Protein AF-A0A7K4CXE1-F1 (afdb_monomer_lite)

Sequence (113 aa):
VKGIEYAQIPITPESTIGDVFEGLVKSGIITAEQKFMMTNPATKGILFHPSIASMGDRTKKLLDLGIKPGSEVLLTPFGVPKQPDGSEPLKYQVTLISVDPALWAAVLQTPAP

Structure (mmCIF, N/CA/C/O backbone):
data_AF-A0A7K4CXE1-F1
#
_entry.id   AF-A0A7K4CXE1-F1
#
loop_
_atom_site.group_PDB
_atom_site.id
_atom_site.type_symbol
_atom_site.label_atom_id
_atom_site.label_alt_id
_atom_site.label_comp_id
_atom_site.label_asym_id
_atom_site.label_entity_id
_atom_site.label_seq_id
_atom_site.pdbx_PDB_ins_code
_atom_site.Cartn_x
_atom_site.Cartn_y
_atom_site.Cartn_z
_atom_site.occupancy
_atom_site.B_iso_or_equiv
_atom_site.auth_seq_id
_atom_site.auth_comp_id
_atom_site.auth_asym_id
_atom_site.auth_atom_id
_atom_site.pdbx_PDB_model_num
ATOM 1 N N . VAL A 1 1 ? 22.865 2.261 -4.622 1.00 46.03 1 VAL A N 1
ATOM 2 C CA . VAL A 1 1 ? 22.184 1.868 -3.365 1.00 46.03 1 VAL A CA 1
ATOM 3 C C . VAL A 1 1 ? 21.095 0.872 -3.729 1.00 46.03 1 VAL A C 1
ATOM 5 O O . VAL A 1 1 ? 20.216 1.229 -4.496 1.00 46.03 1 VAL A O 1
ATOM 8 N N . LYS A 1 2 ? 21.188 -0.390 -3.293 1.00 54.09 2 LYS A N 1
ATOM 9 C CA . LYS A 1 2 ? 20.062 -1.333 -3.402 1.00 54.09 2 LYS A CA 1
ATOM 10 C C . LYS A 1 2 ? 19.176 -1.080 -2.187 1.00 54.09 2 LYS A C 1
ATOM 12 O O . LYS A 1 2 ? 19.511 -1.539 -1.103 1.00 54.09 2 LYS A O 1
ATOM 17 N N . GLY A 1 3 ? 18.159 -0.240 -2.337 1.00 70.12 3 GLY A N 1
ATOM 18 C CA . GLY A 1 3 ? 17.399 0.280 -1.202 1.00 70.12 3 GLY A CA 1
ATOM 19 C C . GLY A 1 3 ? 15.964 -0.211 -1.214 1.00 70.12 3 GLY A C 1
ATOM 20 O O . GLY A 1 3 ? 15.256 -0.024 -2.198 1.00 70.12 3 GLY A O 1
ATOM 21 N N . ILE A 1 4 ? 15.536 -0.839 -0.125 1.00 84.62 4 ILE A N 1
ATOM 22 C CA . ILE A 1 4 ? 14.146 -0.698 0.301 1.00 84.62 4 ILE A CA 1
ATOM 23 C C . ILE A 1 4 ? 14.117 0.606 1.091 1.00 84.62 4 ILE A C 1
ATOM 25 O O . ILE A 1 4 ? 14.898 0.763 2.030 1.00 84.62 4 ILE A O 1
ATOM 29 N N . GLU A 1 5 ? 13.263 1.534 0.694 1.00 91.44 5 GLU A N 1
ATOM 30 C CA . GLU A 1 5 ? 12.951 2.715 1.489 1.00 91.44 5 GLU A CA 1
ATOM 31 C C . GLU A 1 5 ? 11.726 2.457 2.359 1.00 91.44 5 GLU A C 1
ATOM 33 O O . GLU A 1 5 ? 10.853 1.659 2.014 1.00 91.44 5 GLU A O 1
ATOM 38 N N . TYR A 1 6 ? 11.674 3.118 3.510 1.00 92.62 6 TYR A N 1
ATOM 39 C CA . TYR A 1 6 ? 10.590 2.959 4.468 1.00 92.62 6 TYR A CA 1
ATOM 40 C C . TYR A 1 6 ? 9.698 4.187 4.435 1.00 92.62 6 TYR A C 1
ATOM 42 O O . TYR A 1 6 ? 10.178 5.319 4.455 1.00 92.62 6 TYR A O 1
ATOM 50 N N . ALA A 1 7 ? 8.396 3.948 4.404 1.00 92.44 7 ALA A N 1
ATOM 51 C CA . ALA A 1 7 ? 7.383 4.984 4.389 1.00 92.44 7 ALA A CA 1
ATOM 52 C C . ALA A 1 7 ? 6.317 4.679 5.434 1.00 92.44 7 ALA A C 1
ATOM 54 O O . ALA A 1 7 ? 6.061 3.522 5.768 1.00 92.44 7 ALA A O 1
ATOM 55 N N . GLN A 1 8 ? 5.659 5.723 5.921 1.00 92.81 8 GLN A N 1
ATOM 56 C CA . GLN A 1 8 ? 4.494 5.585 6.780 1.00 92.81 8 GLN A CA 1
ATOM 57 C C . GLN A 1 8 ? 3.323 6.288 6.126 1.00 92.81 8 GLN A C 1
ATOM 59 O O . GLN A 1 8 ? 3.445 7.447 5.735 1.00 92.81 8 GLN A O 1
ATOM 64 N N . ILE A 1 9 ? 2.204 5.579 6.005 1.00 92.00 9 ILE A N 1
ATOM 65 C CA . ILE A 1 9 ? 0.989 6.130 5.415 1.00 92.00 9 ILE A CA 1
ATOM 66 C C . ILE A 1 9 ? -0.153 6.046 6.413 1.00 92.00 9 ILE A C 1
ATOM 68 O O . ILE A 1 9 ? -0.449 4.955 6.914 1.00 92.00 9 ILE A O 1
ATOM 72 N N . PRO A 1 10 ? -0.803 7.181 6.705 1.00 90.19 10 PRO A N 1
ATOM 73 C CA . PRO A 1 10 ? -2.001 7.180 7.513 1.00 90.19 10 PRO A CA 1
ATOM 74 C C . PRO A 1 10 ? -3.155 6.494 6.790 1.00 90.19 10 PRO A C 1
ATOM 76 O O . PRO A 1 10 ? -3.377 6.712 5.601 1.00 90.19 10 PRO A O 1
ATOM 79 N N . ILE A 1 11 ? -3.904 5.685 7.529 1.00 89.12 11 ILE A N 1
ATOM 80 C CA . ILE A 1 11 ? -5.117 5.032 7.049 1.00 89.12 11 ILE A CA 1
ATOM 81 C C . ILE A 1 11 ? -6.243 5.145 8.074 1.00 89.12 11 ILE A C 1
ATOM 83 O O . ILE A 1 11 ? -6.027 5.302 9.279 1.00 89.12 11 ILE A O 1
ATOM 87 N N . THR A 1 12 ? -7.460 4.996 7.570 1.00 89.19 12 THR A N 1
ATOM 88 C CA . THR A 1 12 ? -8.697 4.851 8.339 1.00 89.19 12 THR A CA 1
ATOM 89 C C . THR A 1 12 ? -9.301 3.465 8.072 1.00 89.19 12 THR A C 1
ATOM 91 O O . THR A 1 12 ? -8.880 2.792 7.127 1.00 89.19 12 THR A O 1
ATOM 94 N N . PRO A 1 13 ? -10.301 3.009 8.847 1.00 86.00 13 PRO A N 1
ATOM 95 C CA . PRO A 1 13 ? -10.980 1.736 8.579 1.00 86.00 13 PRO A CA 1
ATOM 96 C C . PRO A 1 13 ? -11.612 1.638 7.182 1.00 86.00 13 PRO A C 1
ATOM 98 O O . PRO A 1 13 ? -11.735 0.544 6.637 1.00 86.00 13 PRO A O 1
ATOM 101 N N . GLU A 1 14 ? -11.967 2.781 6.594 1.00 89.88 14 GLU A N 1
ATOM 102 C CA . GLU A 1 14 ? -12.582 2.872 5.268 1.00 89.88 14 GLU A CA 1
ATOM 103 C C . GLU A 1 14 ? -11.558 3.010 4.137 1.00 89.88 14 GLU A C 1
ATOM 105 O O . GLU A 1 14 ? -11.938 3.023 2.968 1.00 89.88 14 GLU A O 1
ATOM 110 N N . SER A 1 15 ? -10.265 3.098 4.466 1.00 92.81 15 SER A N 1
ATOM 111 C CA . SER A 1 15 ? -9.217 3.297 3.473 1.00 92.81 15 SER A CA 1
ATOM 112 C C . SER A 1 15 ? -9.101 2.122 2.503 1.00 92.81 15 SER A C 1
ATOM 114 O O . SER A 1 15 ? -9.256 0.943 2.843 1.00 92.81 15 SER A O 1
ATOM 116 N N . THR A 1 16 ? -8.767 2.479 1.275 1.00 95.50 16 THR A N 1
ATOM 117 C CA . THR A 1 16 ? -8.635 1.617 0.108 1.00 95.50 16 THR A CA 1
ATOM 118 C C . THR A 1 16 ? -7.177 1.506 -0.329 1.00 95.50 16 THR A C 1
ATOM 120 O O . THR A 1 16 ? -6.300 2.230 0.146 1.00 95.50 16 THR A O 1
ATOM 123 N N . ILE A 1 17 ? -6.897 0.607 -1.274 1.00 95.25 17 ILE A N 1
ATOM 124 C CA . ILE A 1 17 ? -5.586 0.548 -1.940 1.00 95.25 17 ILE A CA 1
ATOM 125 C C . ILE A 1 17 ? -5.246 1.898 -2.597 1.00 95.25 17 ILE A C 1
ATOM 127 O O . ILE A 1 17 ? -4.093 2.331 -2.569 1.00 95.25 17 ILE A O 1
ATOM 131 N N . 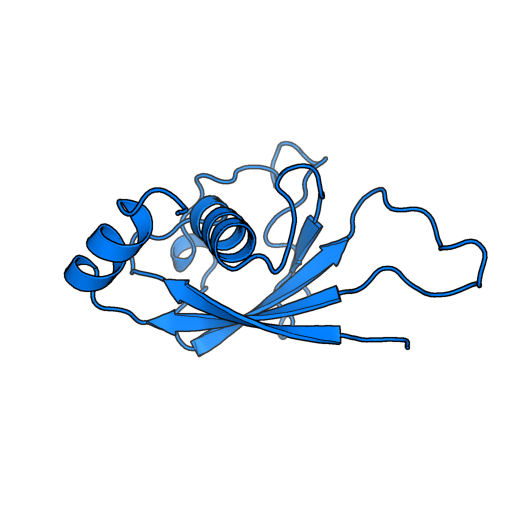GLY A 1 18 ? -6.242 2.563 -3.188 1.00 94.50 18 GLY A N 1
ATOM 132 C CA . GLY A 1 18 ? -6.106 3.870 -3.823 1.00 94.50 18 GLY A CA 1
ATOM 133 C C . GLY A 1 18 ? -5.617 4.938 -2.854 1.00 94.50 18 GLY A C 1
ATOM 134 O O . GLY A 1 18 ? -4.669 5.644 -3.186 1.00 94.50 18 GLY A O 1
ATOM 135 N N . ASP A 1 19 ? -6.175 4.972 -1.643 1.00 93.75 19 ASP A N 1
ATOM 136 C CA . ASP A 1 19 ? -5.783 5.936 -0.607 1.00 93.75 19 ASP A CA 1
ATOM 137 C C . ASP A 1 19 ? -4.319 5.773 -0.188 1.00 93.75 19 ASP A C 1
ATOM 139 O O . ASP A 1 19 ? -3.636 6.760 0.079 1.00 93.75 19 ASP A O 1
ATOM 143 N N . VAL A 1 20 ? -3.797 4.539 -0.179 1.00 94.31 20 VAL A N 1
ATOM 144 C CA . VAL A 1 20 ? -2.374 4.297 0.110 1.00 94.31 20 VAL A CA 1
ATOM 145 C C . VAL A 1 20 ? -1.491 4.918 -0.971 1.00 94.31 20 VAL A C 1
ATOM 147 O O . VAL A 1 20 ? -0.523 5.610 -0.658 1.00 94.31 20 VAL A O 1
ATOM 150 N N . PHE A 1 21 ? -1.826 4.700 -2.247 1.00 94.44 21 PHE A N 1
ATOM 151 C CA . PHE A 1 21 ? -1.086 5.298 -3.360 1.00 94.44 21 PHE A CA 1
ATOM 152 C C . PHE A 1 21 ? -1.205 6.822 -3.374 1.00 94.44 21 PHE A C 1
ATOM 154 O O . PHE A 1 21 ? -0.202 7.503 -3.569 1.00 94.44 21 PHE A O 1
ATOM 161 N N . GLU A 1 22 ? -2.401 7.361 -3.144 1.00 93.06 22 GLU A N 1
ATOM 162 C CA . GLU A 1 22 ? -2.624 8.804 -3.075 1.00 93.06 22 GLU A CA 1
ATOM 163 C C . GLU A 1 22 ? -1.838 9.438 -1.923 1.00 93.06 22 GLU A C 1
ATOM 165 O O . GLU A 1 22 ? -1.185 10.461 -2.123 1.00 93.06 22 GLU A O 1
ATOM 170 N N . GLY A 1 23 ? -1.827 8.801 -0.749 1.00 90.50 23 GLY A N 1
ATOM 171 C CA . GLY A 1 23 ? -1.028 9.234 0.394 1.00 90.50 23 GLY A CA 1
ATOM 172 C C . GLY A 1 23 ? 0.461 9.315 0.057 1.00 90.50 23 GLY A C 1
ATOM 173 O O . GLY A 1 23 ? 1.089 10.338 0.308 1.00 90.50 23 GLY A O 1
ATOM 174 N N . LEU A 1 24 ? 1.018 8.286 -0.590 1.00 91.81 24 LEU A N 1
ATOM 175 C CA . LEU A 1 24 ? 2.431 8.272 -0.997 1.00 91.81 24 LEU A CA 1
ATOM 176 C C . LEU A 1 24 ? 2.762 9.358 -2.025 1.00 91.81 24 LEU A C 1
ATOM 178 O O . LEU A 1 24 ? 3.840 9.949 -1.953 1.00 91.81 24 LEU A O 1
ATOM 182 N N . VAL A 1 25 ? 1.847 9.632 -2.961 1.00 92.75 25 VAL A N 1
ATOM 183 C CA . VAL A 1 25 ? 1.999 10.722 -3.936 1.00 92.75 25 VAL A CA 1
ATOM 184 C C . VAL A 1 25 ? 1.978 12.079 -3.233 1.00 92.75 25 VAL A C 1
ATOM 186 O O . VAL A 1 25 ? 2.865 12.897 -3.463 1.00 92.75 25 VAL A O 1
ATOM 189 N N . LYS A 1 26 ? 1.016 12.313 -2.331 1.00 88.12 26 LYS A N 1
ATOM 190 C CA . LYS A 1 26 ? 0.917 13.564 -1.557 1.00 88.12 26 LYS A CA 1
ATOM 191 C C . LYS A 1 26 ? 2.117 13.778 -0.632 1.00 88.12 26 LYS A C 1
ATOM 193 O O . LYS A 1 26 ? 2.536 14.913 -0.437 1.00 88.12 26 LYS A O 1
ATOM 198 N N . SER A 1 27 ? 2.702 12.704 -0.104 1.00 85.56 27 SER A N 1
ATOM 199 C CA . SER A 1 27 ? 3.939 12.753 0.686 1.00 85.56 27 SER A CA 1
ATOM 200 C C . SER A 1 27 ? 5.212 12.907 -0.158 1.00 85.56 27 SER A C 1
ATOM 202 O O . SER A 1 27 ? 6.299 12.973 0.410 1.00 85.56 27 SER A O 1
ATOM 204 N N . GLY A 1 28 ? 5.111 12.945 -1.493 1.00 88.50 28 GLY A N 1
ATOM 205 C CA . GLY A 1 28 ? 6.258 13.089 -2.396 1.00 88.50 28 GLY A CA 1
ATOM 206 C C . GLY A 1 28 ? 7.169 11.860 -2.470 1.00 88.50 28 GLY A C 1
ATOM 207 O O . GLY A 1 28 ? 8.288 11.962 -2.964 1.00 88.50 28 GLY A O 1
ATOM 208 N N . ILE A 1 29 ? 6.710 10.705 -1.979 1.00 89.69 29 ILE A N 1
ATOM 209 C CA . ILE A 1 29 ? 7.495 9.462 -1.930 1.00 89.69 29 ILE A CA 1
ATOM 210 C C . ILE A 1 29 ? 7.509 8.785 -3.302 1.00 89.69 29 ILE A C 1
ATOM 212 O O . ILE A 1 29 ? 8.528 8.237 -3.718 1.00 89.69 29 ILE A O 1
ATOM 216 N N . ILE A 1 30 ? 6.380 8.841 -4.013 1.00 90.56 30 ILE A N 1
ATOM 217 C CA . ILE A 1 30 ? 6.227 8.329 -5.380 1.00 90.56 30 ILE A CA 1
ATOM 218 C C . ILE A 1 30 ? 5.548 9.377 -6.266 1.00 90.56 30 ILE A C 1
ATOM 220 O O . ILE A 1 30 ? 4.913 10.306 -5.770 1.00 90.56 30 ILE A O 1
ATOM 224 N N . THR A 1 31 ? 5.614 9.202 -7.585 1.00 90.38 31 THR A N 1
ATOM 225 C CA . THR A 1 31 ? 4.856 10.019 -8.545 1.00 90.38 31 THR A CA 1
ATOM 226 C C . THR A 1 31 ? 3.597 9.297 -9.030 1.00 90.38 31 THR A C 1
ATOM 228 O O . THR A 1 31 ? 3.524 8.068 -9.028 1.00 90.38 31 THR A O 1
ATOM 231 N N . ALA A 1 32 ? 2.594 10.055 -9.486 1.00 88.00 32 ALA A N 1
ATOM 232 C CA . ALA A 1 32 ? 1.326 9.498 -9.973 1.00 88.00 32 ALA A CA 1
ATOM 233 C C . ALA A 1 32 ? 1.481 8.600 -11.220 1.00 88.00 32 ALA A C 1
ATOM 235 O O . ALA A 1 32 ? 0.653 7.721 -11.462 1.00 88.00 32 ALA A O 1
ATOM 236 N N . GLU A 1 33 ? 2.538 8.813 -12.006 1.00 86.88 33 GLU A N 1
ATOM 237 C CA . GLU A 1 33 ? 2.828 8.049 -13.224 1.00 86.88 33 GLU A CA 1
ATOM 238 C C . GLU A 1 33 ? 3.507 6.705 -12.932 1.00 86.88 33 GLU A C 1
ATOM 240 O O . GLU A 1 33 ? 3.434 5.773 -13.741 1.00 86.88 33 GLU A O 1
ATOM 245 N N . GLN A 1 34 ? 4.162 6.579 -11.773 1.00 89.00 34 GLN A N 1
ATOM 246 C CA . GLN A 1 34 ? 4.824 5.344 -11.387 1.00 89.00 34 GLN A CA 1
ATOM 247 C C . GLN A 1 34 ? 3.801 4.246 -11.089 1.00 89.00 34 GLN A C 1
ATOM 249 O O . GLN A 1 34 ? 2.823 4.416 -10.356 1.00 89.00 34 GLN A O 1
ATOM 254 N N . LYS A 1 35 ? 4.059 3.062 -11.646 1.00 92.12 35 LYS A N 1
ATOM 255 C CA . LYS A 1 35 ? 3.250 1.867 -11.411 1.00 92.12 35 LYS A CA 1
ATOM 256 C C . LYS A 1 35 ? 3.964 0.972 -10.416 1.00 92.12 35 LYS A C 1
ATOM 258 O O . LYS A 1 35 ? 5.154 0.707 -10.558 1.00 92.12 35 LYS A O 1
ATOM 263 N N . PHE A 1 36 ? 3.215 0.456 -9.453 1.00 93.81 36 PHE A N 1
ATOM 264 C CA . PHE A 1 36 ? 3.723 -0.467 -8.448 1.00 93.81 36 PHE A CA 1
ATOM 265 C C . PHE A 1 36 ? 2.795 -1.665 -8.307 1.00 93.81 36 PHE A C 1
ATOM 267 O O . PHE A 1 36 ? 1.576 -1.544 -8.435 1.00 93.81 36 PHE A O 1
ATOM 274 N N . MET A 1 37 ? 3.386 -2.814 -8.006 1.00 95.38 37 MET A N 1
ATOM 275 C CA . MET A 1 37 ? 2.694 -3.955 -7.423 1.00 95.38 37 MET A CA 1
ATOM 276 C C . MET A 1 37 ? 2.742 -3.822 -5.898 1.00 95.38 37 MET A C 1
ATOM 278 O O . MET A 1 37 ? 3.800 -3.500 -5.354 1.00 95.38 37 MET A O 1
ATOM 282 N N . MET A 1 38 ? 1.624 -4.092 -5.224 1.00 96.19 38 MET A N 1
ATOM 283 C CA . MET A 1 38 ? 1.548 -4.126 -3.762 1.00 96.19 38 MET A CA 1
ATOM 284 C C . MET A 1 38 ? 1.452 -5.572 -3.293 1.00 96.19 38 MET A C 1
ATOM 286 O O . MET A 1 38 ? 0.590 -6.325 -3.755 1.00 96.19 38 MET A O 1
ATOM 290 N N . THR A 1 39 ? 2.316 -5.961 -2.363 1.00 95.69 39 THR A N 1
ATOM 291 C CA . THR A 1 39 ? 2.306 -7.291 -1.754 1.00 95.69 39 THR A CA 1
ATOM 292 C C . THR A 1 39 ? 2.301 -7.199 -0.236 1.00 95.69 39 THR A C 1
ATOM 294 O O . THR A 1 39 ? 2.742 -6.212 0.353 1.00 95.69 39 THR A O 1
ATOM 297 N N . ASN A 1 40 ? 1.787 -8.238 0.410 1.00 93.44 40 ASN A N 1
ATOM 298 C CA . ASN A 1 40 ? 1.933 -8.411 1.846 1.00 93.44 40 ASN A CA 1
ATOM 299 C C . ASN A 1 40 ? 3.322 -9.029 2.114 1.00 93.44 40 ASN A C 1
ATOM 301 O O . ASN A 1 40 ? 3.581 -10.133 1.630 1.00 93.44 40 ASN A O 1
ATOM 305 N N . PRO A 1 41 ? 4.225 -8.367 2.857 1.00 90.94 41 PRO A N 1
ATOM 306 C CA . PRO A 1 41 ? 5.580 -8.862 3.085 1.00 90.94 41 PRO A CA 1
ATOM 307 C C . PRO A 1 41 ? 5.614 -10.134 3.945 1.00 90.94 41 PRO A C 1
ATOM 309 O O . PRO A 1 41 ? 6.488 -10.975 3.742 1.00 90.94 41 PRO A O 1
ATOM 312 N N . ALA A 1 42 ? 4.649 -10.317 4.853 1.00 87.88 42 ALA A N 1
ATOM 313 C CA . ALA A 1 42 ? 4.576 -11.485 5.727 1.00 87.88 42 ALA A CA 1
ATOM 314 C C . ALA A 1 42 ? 4.087 -12.736 4.982 1.00 87.88 42 ALA A C 1
ATOM 316 O O . ALA A 1 42 ? 4.666 -13.812 5.120 1.00 87.88 42 ALA A O 1
ATOM 317 N N . THR A 1 43 ? 3.038 -12.607 4.163 1.00 89.19 43 THR A N 1
ATOM 318 C CA . THR A 1 43 ? 2.446 -13.750 3.441 1.00 89.19 43 THR A CA 1
ATOM 319 C C . THR A 1 43 ? 2.988 -13.925 2.026 1.00 89.19 43 THR A C 1
ATOM 321 O O . THR A 1 43 ? 2.731 -14.945 1.391 1.00 89.19 43 THR A O 1
ATOM 324 N N . LYS A 1 44 ? 3.718 -12.929 1.509 1.00 88.00 44 LYS A N 1
ATOM 325 C CA . LYS A 1 44 ? 4.150 -12.809 0.106 1.00 88.00 44 LYS A CA 1
ATOM 326 C C . LYS A 1 44 ? 2.991 -12.786 -0.903 1.00 88.00 44 LYS A C 1
ATOM 328 O O . LYS A 1 44 ? 3.222 -12.916 -2.103 1.00 88.00 44 LYS A O 1
ATOM 333 N N . GLY A 1 45 ? 1.753 -12.609 -0.435 1.00 91.75 45 GLY A N 1
ATOM 334 C CA . GLY A 1 45 ? 0.565 -12.534 -1.280 1.00 91.75 45 GLY A CA 1
ATOM 335 C C . GLY A 1 45 ? 0.494 -11.220 -2.057 1.00 91.75 45 GLY A C 1
ATOM 336 O O . GLY A 1 45 ? 0.851 -10.162 -1.533 1.00 91.75 45 GLY A O 1
ATOM 337 N N . ILE A 1 46 ? 0.013 -11.280 -3.301 1.00 93.88 46 ILE A N 1
ATOM 338 C CA . ILE A 1 46 ? -0.252 -10.090 -4.118 1.00 93.88 46 ILE A CA 1
ATOM 339 C C . ILE A 1 46 ? -1.571 -9.467 -3.661 1.00 93.88 46 ILE A C 1
ATOM 341 O O . ILE A 1 46 ? -2.609 -10.125 -3.663 1.00 93.88 46 ILE A O 1
ATOM 345 N N . LEU A 1 47 ? -1.509 -8.198 -3.269 1.00 94.81 47 LEU A N 1
ATOM 346 C CA . LEU A 1 47 ? -2.653 -7.402 -2.825 1.00 94.81 47 LEU A CA 1
ATOM 347 C C . LEU A 1 47 ? -3.215 -6.559 -3.970 1.00 94.81 47 LEU A C 1
ATOM 349 O O . LEU A 1 47 ? -4.426 -6.401 -4.087 1.00 94.81 47 LEU A O 1
ATOM 353 N N . PHE A 1 48 ? -2.323 -6.044 -4.819 1.00 96.56 48 PHE A N 1
ATOM 354 C CA . PHE A 1 48 ? -2.660 -5.255 -5.997 1.00 96.56 48 PHE A CA 1
ATOM 355 C C . PHE A 1 48 ? -1.645 -5.489 -7.115 1.00 96.56 48 PHE A C 1
ATOM 357 O O . PHE A 1 48 ? -0.435 -5.489 -6.866 1.00 96.56 48 PHE A O 1
ATOM 364 N N . HIS A 1 49 ? -2.126 -5.612 -8.352 1.00 95.38 49 HIS A N 1
ATOM 365 C CA . HIS A 1 49 ? -1.286 -5.719 -9.541 1.00 95.38 49 HIS A CA 1
ATOM 366 C C . HIS A 1 49 ? -1.783 -4.792 -10.666 1.00 95.38 49 HIS A C 1
ATOM 368 O O . HIS A 1 49 ? -2.908 -4.954 -11.138 1.00 95.38 49 HIS A O 1
ATOM 374 N N . PRO A 1 50 ? -0.947 -3.868 -11.179 1.00 91.31 50 PRO A N 1
ATOM 375 C CA . PRO A 1 50 ? -1.399 -2.805 -12.082 1.00 91.31 50 PRO A CA 1
ATOM 376 C C . PRO A 1 50 ? -1.788 -3.285 -13.490 1.00 91.31 50 PRO A C 1
ATOM 378 O O . PRO A 1 50 ? -2.407 -2.531 -14.232 1.00 91.31 50 PRO A O 1
ATOM 381 N N . SER A 1 51 ? -1.412 -4.507 -13.883 1.00 90.81 51 SER A N 1
ATOM 382 C CA . SER A 1 51 ? -1.731 -5.079 -15.204 1.00 90.81 51 SER A CA 1
ATOM 383 C C . SER A 1 51 ? -2.661 -6.297 -15.179 1.00 90.81 51 SER A C 1
ATOM 385 O O . SER A 1 51 ? -2.913 -6.874 -16.233 1.00 90.81 51 SER A O 1
ATOM 387 N N . ILE A 1 52 ? -3.136 -6.735 -14.006 1.00 90.75 52 ILE A N 1
ATOM 388 C CA . ILE A 1 52 ? -4.053 -7.881 -13.891 1.00 90.75 52 ILE A CA 1
ATOM 389 C C . ILE A 1 52 ? -5.402 -7.328 -13.450 1.00 90.75 52 ILE A C 1
ATOM 391 O O . ILE A 1 52 ? -5.537 -6.912 -12.307 1.00 90.75 52 ILE A O 1
ATOM 395 N N . ALA A 1 53 ? -6.398 -7.327 -14.339 1.00 86.81 53 ALA A N 1
ATOM 396 C CA . ALA A 1 53 ? -7.687 -6.671 -14.091 1.00 86.81 53 ALA A CA 1
ATOM 397 C C . ALA A 1 53 ? -8.369 -7.129 -12.786 1.00 86.81 53 ALA A C 1
ATOM 399 O O . ALA A 1 53 ? -8.857 -6.299 -12.028 1.00 86.81 53 ALA A O 1
ATOM 400 N N . SER A 1 54 ? -8.324 -8.427 -12.467 1.00 87.94 54 SER A N 1
ATOM 401 C CA . SER A 1 54 ? -8.906 -8.987 -11.235 1.00 87.94 54 SER A CA 1
ATOM 402 C C . SER A 1 54 ? -8.173 -8.595 -9.945 1.00 87.94 54 SER A C 1
ATOM 404 O O . SER A 1 54 ? -8.710 -8.785 -8.857 1.00 87.94 54 SER A O 1
ATOM 406 N N . MET A 1 55 ? -6.954 -8.060 -10.050 1.00 87.50 55 MET A N 1
ATOM 407 C CA . MET A 1 55 ? -6.124 -7.598 -8.930 1.00 87.50 55 MET A CA 1
ATOM 408 C C . MET A 1 55 ? -5.790 -6.101 -9.036 1.00 87.50 55 MET A C 1
ATOM 410 O O . MET A 1 55 ? -5.007 -5.589 -8.242 1.00 87.50 55 MET A O 1
ATOM 414 N N . GLY A 1 56 ? -6.349 -5.399 -10.023 1.00 86.94 56 GLY A N 1
ATOM 415 C CA . GLY A 1 56 ? -6.061 -3.999 -10.334 1.00 86.94 56 GLY A CA 1
ATOM 416 C C . GLY A 1 56 ? -7.071 -3.017 -9.744 1.00 86.94 56 GLY A C 1
ATOM 417 O O . GLY A 1 56 ? -7.080 -1.849 -10.129 1.00 86.94 56 GLY A O 1
ATOM 418 N N . ASP A 1 57 ? -7.936 -3.472 -8.838 1.00 91.50 57 ASP A N 1
ATOM 419 C CA . ASP A 1 57 ? -8.970 -2.639 -8.235 1.00 91.50 57 ASP A CA 1
ATOM 420 C C . ASP A 1 57 ? -8.406 -1.809 -7.075 1.00 91.50 57 ASP A C 1
ATOM 422 O O . ASP A 1 57 ? -8.128 -2.319 -5.988 1.00 91.50 57 ASP A O 1
ATOM 426 N N . ARG A 1 58 ? -8.244 -0.502 -7.313 1.00 92.62 58 ARG A N 1
ATOM 427 C CA . ARG A 1 58 ? -7.792 0.456 -6.295 1.00 92.62 58 ARG A CA 1
ATOM 428 C C . ARG A 1 58 ? -8.876 0.813 -5.277 1.00 92.62 58 ARG A C 1
ATOM 430 O O . ARG A 1 58 ? -8.535 1.335 -4.225 1.00 92.62 58 ARG A O 1
ATOM 437 N N . THR A 1 59 ? -10.146 0.535 -5.558 1.00 94.38 59 THR A N 1
ATOM 438 C CA . THR A 1 59 ? -11.268 0.869 -4.664 1.00 94.38 59 THR A CA 1
ATOM 439 C C . THR A 1 59 ? -11.467 -0.160 -3.554 1.00 94.38 59 THR A C 1
ATOM 441 O O . THR A 1 59 ? -12.215 0.075 -2.606 1.00 94.38 59 THR A O 1
ATOM 444 N N . LYS A 1 60 ? -10.764 -1.294 -3.635 1.00 93.94 60 LYS A N 1
ATOM 445 C CA . LYS A 1 60 ? -10.841 -2.352 -2.6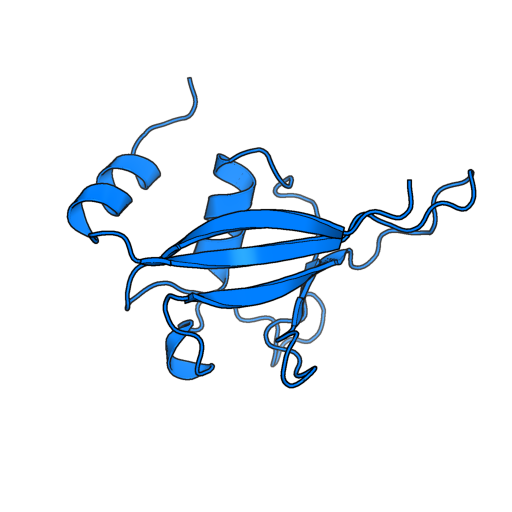36 1.00 93.94 60 LYS A CA 1
ATOM 446 C C . LYS A 1 60 ? -10.357 -1.859 -1.274 1.00 93.94 60 LYS A C 1
ATOM 448 O O . LYS A 1 60 ? -9.256 -1.308 -1.163 1.00 93.94 60 LYS A O 1
ATOM 453 N N . LYS A 1 61 ? -11.169 -2.091 -0.239 1.00 94.25 61 LYS A N 1
ATOM 454 C CA . LYS A 1 61 ? -10.835 -1.716 1.137 1.00 94.25 61 LYS A CA 1
ATOM 455 C C . LYS A 1 61 ? -9.663 -2.541 1.646 1.00 94.25 61 LYS A C 1
ATOM 457 O O . LYS A 1 61 ? -9.567 -3.744 1.397 1.00 94.25 61 LYS A O 1
ATOM 462 N N . LEU A 1 62 ? -8.795 -1.898 2.418 1.00 94.00 62 LEU A N 1
ATOM 463 C CA . LEU A 1 62 ? -7.657 -2.557 3.055 1.00 94.00 62 LEU A CA 1
ATOM 464 C C . LEU A 1 62 ? -8.127 -3.652 4.027 1.00 94.00 62 LEU A C 1
ATOM 466 O O . LEU A 1 62 ? -7.550 -4.740 4.066 1.00 94.00 62 LEU A O 1
ATOM 470 N N . LEU A 1 63 ? -9.231 -3.414 4.740 1.00 92.00 63 LEU A N 1
ATOM 471 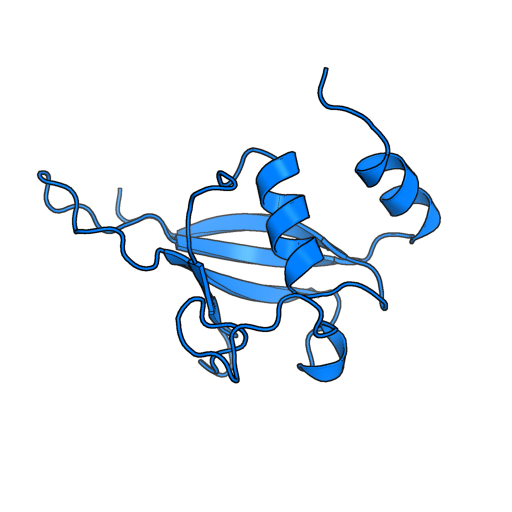C CA . LEU A 1 63 ? -9.783 -4.374 5.694 1.00 92.00 63 LEU A CA 1
ATOM 472 C C . LEU A 1 63 ? -10.217 -5.694 5.032 1.00 92.00 63 LEU A C 1
ATOM 474 O O . LEU A 1 63 ? -9.956 -6.762 5.587 1.00 92.00 63 LEU A O 1
ATOM 478 N N . ASP A 1 64 ? -10.786 -5.638 3.823 1.00 91.88 64 ASP A N 1
ATOM 479 C CA . ASP A 1 64 ? -11.197 -6.823 3.047 1.00 91.88 64 ASP A CA 1
ATOM 480 C C . ASP A 1 64 ? -9.998 -7.676 2.602 1.00 91.88 64 ASP A C 1
ATOM 482 O O . ASP A 1 64 ? -10.137 -8.844 2.237 1.00 91.88 64 ASP A O 1
ATOM 486 N N . LEU A 1 65 ? -8.800 -7.089 2.627 1.00 90.12 65 LEU A N 1
ATOM 487 C CA . LEU A 1 65 ? -7.526 -7.750 2.358 1.00 90.12 65 LEU A CA 1
ATOM 488 C C . LEU A 1 65 ? -6.830 -8.233 3.640 1.00 90.12 65 LEU A C 1
ATOM 490 O O . LEU A 1 65 ? -5.693 -8.702 3.585 1.00 90.12 65 LEU A O 1
ATOM 494 N N . GLY A 1 66 ? -7.487 -8.106 4.797 1.00 90.25 66 GLY A N 1
ATOM 495 C CA . GLY A 1 66 ? -6.911 -8.425 6.102 1.00 90.25 66 GLY A CA 1
ATOM 496 C C . GLY A 1 66 ? -5.842 -7.431 6.559 1.00 90.25 66 GLY A C 1
ATOM 497 O O . GLY A 1 66 ? -5.104 -7.722 7.499 1.00 90.25 66 GLY A O 1
ATOM 498 N N . ILE A 1 67 ? -5.749 -6.269 5.909 1.00 90.88 67 ILE A N 1
ATOM 499 C CA . ILE A 1 67 ? -4.787 -5.221 6.232 1.00 90.88 67 ILE A CA 1
ATOM 500 C C . ILE A 1 67 ? -5.412 -4.301 7.279 1.00 90.88 67 ILE A C 1
ATOM 502 O O . ILE A 1 67 ? -6.507 -3.770 7.101 1.00 90.88 67 ILE A O 1
ATOM 506 N N . LYS A 1 68 ? -4.703 -4.122 8.390 1.00 90.75 68 LYS A N 1
ATOM 507 C CA . LYS A 1 68 ? -5.123 -3.313 9.542 1.00 90.75 68 LYS A CA 1
ATOM 508 C C . LYS A 1 68 ? -4.047 -2.280 9.879 1.00 90.75 68 LYS A C 1
ATOM 510 O O . LYS A 1 68 ? -2.903 -2.460 9.461 1.00 90.75 68 LYS A O 1
ATOM 515 N N . PRO A 1 69 ? -4.344 -1.246 10.679 1.00 89.81 69 PRO A N 1
ATOM 516 C CA . PRO A 1 69 ? -3.291 -0.405 11.234 1.00 89.81 69 PRO A CA 1
ATOM 517 C C . PRO A 1 69 ? -2.192 -1.229 11.922 1.00 89.81 69 PRO A C 1
ATOM 519 O O . PRO A 1 69 ? -2.474 -2.235 12.572 1.00 89.81 69 PRO A O 1
ATOM 522 N N . GLY A 1 70 ? -0.941 -0.822 11.730 1.00 89.31 70 GLY A N 1
ATOM 523 C CA . GLY A 1 70 ? 0.265 -1.567 12.092 1.00 89.31 70 GLY A CA 1
ATOM 524 C C . GLY A 1 70 ? 0.707 -2.602 11.051 1.00 89.31 70 GLY A C 1
ATOM 525 O O . GLY A 1 70 ? 1.808 -3.130 11.164 1.00 89.31 70 GLY A O 1
ATOM 526 N N . SER A 1 71 ? -0.112 -2.892 10.032 1.00 93.06 71 SER A N 1
ATOM 527 C CA . SER A 1 71 ? 0.295 -3.776 8.934 1.00 93.06 71 SER A CA 1
ATOM 528 C C . SER A 1 71 ? 1.307 -3.090 8.029 1.00 93.06 71 SER A C 1
ATOM 530 O O . SER A 1 71 ? 1.304 -1.869 7.863 1.00 93.06 71 SER A O 1
ATOM 532 N N . GLU A 1 72 ? 2.124 -3.909 7.382 1.00 95.19 72 GLU A N 1
ATOM 533 C CA . GLU A 1 72 ? 3.079 -3.465 6.379 1.00 95.19 72 GLU A CA 1
ATOM 534 C C . GLU A 1 72 ? 2.668 -3.960 4.997 1.00 95.19 72 GLU A C 1
ATOM 536 O O . GLU A 1 72 ? 2.111 -5.051 4.848 1.00 95.19 72 GLU A O 1
ATOM 541 N N . VAL A 1 73 ? 2.982 -3.170 3.976 1.00 96.25 73 VAL A N 1
ATOM 542 C CA . VAL A 1 73 ? 2.885 -3.568 2.572 1.00 96.25 73 VAL A CA 1
ATOM 543 C C . VAL A 1 73 ? 4.194 -3.258 1.859 1.00 96.25 73 VAL A C 1
ATOM 545 O O . VAL A 1 73 ? 4.875 -2.287 2.179 1.00 96.25 73 VAL A O 1
ATOM 548 N N . LEU A 1 74 ? 4.557 -4.083 0.883 1.00 95.75 74 LEU A N 1
ATOM 549 C CA . LEU A 1 74 ? 5.718 -3.857 0.033 1.00 95.75 74 LEU A CA 1
ATOM 550 C C . LEU A 1 74 ? 5.253 -3.377 -1.340 1.00 95.75 74 LEU A C 1
ATOM 552 O O . LEU A 1 74 ? 4.473 -4.049 -2.015 1.00 95.75 74 LEU A O 1
ATOM 556 N N . LEU A 1 75 ? 5.777 -2.236 -1.772 1.00 95.50 75 LEU A N 1
ATOM 557 C CA . LEU A 1 75 ? 5.607 -1.700 -3.111 1.00 95.50 75 LEU A CA 1
ATOM 558 C C . LEU A 1 75 ? 6.841 -1.991 -3.947 1.00 95.50 75 LEU A C 1
ATOM 560 O O . LEU A 1 75 ? 7.950 -1.554 -3.640 1.00 95.50 75 LEU A O 1
ATOM 564 N N . THR A 1 76 ? 6.631 -2.727 -5.033 1.00 92.69 76 THR A N 1
ATOM 565 C CA . THR A 1 76 ? 7.674 -3.028 -6.015 1.00 92.69 76 THR A CA 1
ATOM 566 C C . THR A 1 76 ? 7.349 -2.323 -7.328 1.00 92.69 76 THR A C 1
ATOM 568 O O . THR A 1 76 ? 6.240 -2.522 -7.836 1.00 92.69 76 THR A O 1
ATOM 571 N N . PRO A 1 77 ? 8.269 -1.518 -7.894 1.00 90.69 77 PRO A N 1
ATOM 572 C CA . PRO A 1 77 ? 8.055 -0.876 -9.184 1.00 90.69 77 PRO A CA 1
ATOM 573 C C . PRO A 1 77 ? 7.701 -1.892 -10.265 1.00 90.69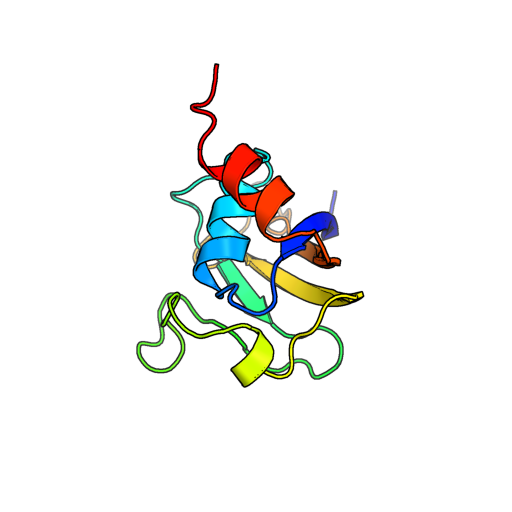 77 PRO A C 1
ATOM 575 O O . PRO A 1 77 ? 8.309 -2.958 -10.365 1.00 90.69 77 PRO A O 1
ATOM 578 N N . PHE A 1 78 ? 6.720 -1.545 -11.088 1.00 89.69 78 PHE A N 1
ATOM 579 C CA . PHE A 1 78 ? 6.239 -2.365 -12.186 1.00 89.69 78 PHE A CA 1
ATOM 580 C C . PHE A 1 78 ? 6.505 -1.672 -13.520 1.00 89.69 78 PHE A C 1
ATOM 582 O O . PHE A 1 78 ? 6.199 -0.494 -13.690 1.00 89.69 78 PHE A O 1
ATOM 589 N N . GLY A 1 79 ? 7.048 -2.417 -14.484 1.00 83.75 79 GLY A N 1
ATOM 590 C CA . GLY A 1 79 ? 7.347 -1.891 -15.819 1.00 83.75 79 GLY A CA 1
ATOM 591 C C . GLY A 1 79 ? 8.533 -0.922 -15.870 1.00 83.75 79 GLY A C 1
ATOM 592 O O . GLY A 1 79 ? 8.761 -0.314 -16.909 1.00 83.75 79 GLY A O 1
ATOM 593 N N . VAL A 1 80 ? 9.295 -0.788 -14.780 1.00 79.38 80 VAL A N 1
ATOM 594 C CA . VAL A 1 80 ? 10.527 0.006 -14.752 1.00 79.38 80 VAL A CA 1
ATOM 595 C C . VAL A 1 80 ? 11.696 -0.906 -15.137 1.00 79.38 80 VAL A C 1
ATOM 597 O O . VAL A 1 80 ? 11.961 -1.876 -14.417 1.00 79.38 80 VAL A O 1
ATOM 600 N N . PRO A 1 81 ? 12.378 -0.660 -16.271 1.00 70.81 81 PRO A N 1
ATOM 601 C CA . PRO A 1 81 ? 13.556 -1.431 -16.642 1.00 70.81 81 PRO A CA 1
ATOM 602 C C . PRO A 1 81 ? 14.679 -1.217 -15.623 1.00 70.81 81 PRO A C 1
ATOM 604 O O . PRO A 1 81 ? 14.703 -0.228 -14.890 1.00 70.81 81 PRO A O 1
ATOM 607 N N . LYS A 1 82 ? 15.633 -2.151 -15.581 1.00 69.75 82 LYS A N 1
ATOM 608 C CA . LYS A 1 82 ? 16.859 -1.944 -14.803 1.00 69.75 82 LYS A CA 1
ATOM 609 C C . LYS A 1 82 ? 17.553 -0.674 -15.282 1.00 69.75 82 LYS A C 1
ATOM 611 O O . LYS A 1 82 ? 17.609 -0.412 -16.484 1.00 69.75 82 LYS A O 1
ATOM 616 N N . GLN A 1 83 ? 18.076 0.088 -14.333 1.00 71.62 83 GLN A N 1
ATOM 617 C CA . GLN A 1 83 ? 18.830 1.296 -14.633 1.00 71.62 83 GLN A CA 1
ATOM 618 C C . GLN A 1 83 ? 20.119 0.928 -15.399 1.00 71.62 83 GLN A C 1
ATOM 620 O O . GLN A 1 83 ? 20.664 -0.162 -15.182 1.00 71.62 83 GLN A O 1
ATOM 625 N N . PRO A 1 84 ? 20.633 1.806 -16.283 1.00 75.62 84 PRO A N 1
ATOM 626 C CA . PRO A 1 84 ? 21.862 1.553 -17.044 1.00 75.62 84 PRO A CA 1
ATOM 627 C C . PRO A 1 84 ? 23.098 1.283 -16.173 1.00 75.62 84 PRO A C 1
ATOM 629 O O . PRO A 1 84 ? 24.027 0.614 -16.614 1.00 75.62 84 PRO A O 1
ATOM 632 N N . ASP A 1 85 ? 23.096 1.769 -14.930 1.00 78.94 85 ASP A N 1
ATOM 633 C CA . ASP A 1 85 ? 24.143 1.546 -13.927 1.00 78.94 85 ASP A CA 1
ATOM 634 C C . ASP A 1 85 ? 24.045 0.175 -13.221 1.00 78.94 85 ASP A C 1
ATOM 636 O O . ASP A 1 85 ? 24.822 -0.129 -12.315 1.00 78.94 85 ASP A O 1
ATOM 640 N N . GLY A 1 86 ? 23.081 -0.664 -13.619 1.00 71.38 86 GLY A N 1
ATOM 641 C CA . GLY A 1 86 ? 22.826 -1.977 -13.034 1.00 71.38 86 GLY A CA 1
ATOM 642 C C . GLY A 1 86 ? 22.071 -1.943 -11.702 1.00 71.38 86 GLY A C 1
ATOM 643 O O . GLY A 1 86 ? 21.875 -3.003 -11.095 1.00 71.38 86 GLY A O 1
ATOM 644 N N . SER A 1 87 ? 21.633 -0.770 -11.236 1.00 73.31 87 SER A N 1
ATOM 645 C CA . SER A 1 87 ? 20.837 -0.651 -10.017 1.00 73.31 87 SER A CA 1
ATOM 646 C C . SER A 1 87 ? 19.417 -1.198 -10.203 1.00 73.31 87 SER A C 1
ATOM 648 O O . SER A 1 87 ? 18.829 -1.200 -11.291 1.00 73.31 87 SER A O 1
ATOM 650 N N . GLU A 1 88 ? 18.877 -1.745 -9.114 1.00 74.69 88 GLU A N 1
ATOM 651 C CA . GLU A 1 88 ? 17.496 -2.220 -9.076 1.00 74.69 88 GLU A CA 1
ATOM 652 C C . GLU A 1 88 ? 16.544 -1.048 -8.810 1.00 74.69 88 GLU A C 1
ATOM 654 O O . GLU A 1 88 ? 16.901 -0.148 -8.045 1.00 74.69 88 GLU A O 1
ATOM 659 N N . PRO A 1 89 ? 15.328 -1.067 -9.386 1.00 78.38 89 PRO A N 1
ATOM 660 C CA . PRO A 1 89 ? 14.297 -0.096 -9.053 1.00 78.38 89 PRO A CA 1
ATOM 661 C C . PRO A 1 89 ? 14.025 -0.066 -7.544 1.00 78.38 89 PRO A C 1
ATOM 663 O O . PRO A 1 89 ? 13.930 -1.116 -6.901 1.00 78.38 89 PRO A O 1
ATOM 666 N N . LEU A 1 90 ? 13.886 1.142 -6.998 1.00 85.88 90 LEU A N 1
ATOM 667 C CA . LEU A 1 90 ? 13.666 1.377 -5.576 1.00 85.88 90 LEU A CA 1
ATOM 668 C C . LEU A 1 90 ? 12.328 0.779 -5.118 1.00 85.88 90 LEU A C 1
ATOM 670 O O . LEU A 1 90 ? 11.294 1.003 -5.744 1.00 85.88 90 LEU A O 1
ATOM 674 N N . LYS A 1 91 ? 12.347 0.007 -4.031 1.00 90.94 91 LYS A N 1
ATOM 675 C CA . LYS A 1 91 ? 11.145 -0.593 -3.430 1.00 90.94 91 LYS A CA 1
ATOM 676 C C . LYS A 1 91 ? 10.779 0.167 -2.166 1.00 90.94 91 LYS A C 1
ATOM 678 O O . LYS A 1 91 ? 11.670 0.689 -1.505 1.00 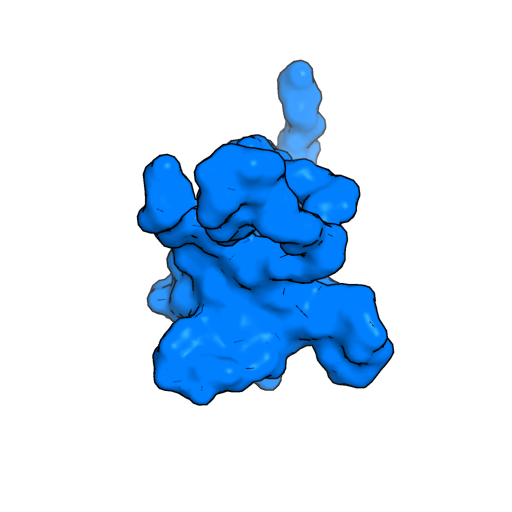90.94 91 LYS A O 1
ATOM 683 N N . TYR A 1 92 ? 9.505 0.147 -1.790 1.00 93.31 92 TYR A N 1
ATOM 684 C CA . TYR A 1 92 ? 9.045 0.809 -0.570 1.00 93.31 92 TYR A CA 1
ATOM 685 C C . TYR A 1 92 ? 8.361 -0.173 0.367 1.00 93.31 92 TYR A C 1
ATOM 687 O O . TYR A 1 92 ? 7.405 -0.835 -0.028 1.00 93.31 92 TYR A O 1
ATOM 695 N N . GLN A 1 93 ? 8.825 -0.251 1.607 1.00 95.44 93 GLN A N 1
ATOM 696 C CA . GLN A 1 93 ? 8.111 -0.913 2.689 1.00 95.44 93 GLN A CA 1
ATOM 697 C C . GLN A 1 93 ? 7.296 0.141 3.430 1.00 95.44 93 GLN A C 1
ATOM 699 O O . GLN A 1 93 ? 7.837 1.066 4.032 1.00 95.44 93 GLN A O 1
ATOM 704 N N . VAL A 1 94 ? 5.978 0.032 3.317 1.00 95.75 94 VAL A N 1
ATOM 705 C CA . VAL A 1 94 ? 5.030 1.023 3.813 1.00 95.75 94 VAL A CA 1
ATOM 706 C C . VAL A 1 94 ? 4.354 0.469 5.056 1.00 95.75 94 VAL A C 1
ATOM 708 O O . VAL A 1 94 ? 3.633 -0.526 4.978 1.00 95.75 94 VAL A O 1
ATOM 711 N N . THR A 1 95 ? 4.562 1.119 6.194 1.00 95.44 95 THR A N 1
ATOM 712 C CA . THR A 1 95 ? 3.817 0.846 7.423 1.00 95.44 95 THR A CA 1
ATOM 713 C C . THR A 1 95 ? 2.539 1.675 7.427 1.00 95.44 95 THR A C 1
ATOM 715 O O . THR A 1 95 ? 2.563 2.889 7.219 1.00 95.44 95 THR A O 1
ATOM 718 N N . LEU A 1 96 ? 1.409 1.025 7.680 1.00 93.12 96 LEU A N 1
ATOM 719 C CA . LEU A 1 96 ? 0.107 1.675 7.700 1.00 93.12 96 LEU A CA 1
ATOM 720 C C . LEU A 1 96 ? -0.230 2.086 9.129 1.00 93.12 96 LEU A C 1
ATOM 722 O O . LEU A 1 96 ? -0.377 1.231 10.000 1.00 93.12 96 LEU A O 1
ATOM 726 N N . ILE A 1 97 ? -0.344 3.384 9.391 1.00 91.88 97 ILE A N 1
ATOM 727 C CA . ILE A 1 97 ? -0.596 3.913 10.737 1.00 91.88 97 ILE A CA 1
ATOM 728 C C . ILE A 1 97 ? -2.053 4.349 10.872 1.00 91.88 97 ILE A C 1
ATOM 730 O O . ILE A 1 97 ? -2.624 4.925 9.950 1.00 91.88 97 ILE A O 1
ATOM 734 N N . SER A 1 98 ? -2.677 4.059 12.015 1.00 86.38 98 SER A N 1
ATOM 735 C CA . SER A 1 98 ? -4.043 4.524 12.264 1.00 86.38 98 SER A CA 1
ATOM 736 C C . SER A 1 98 ? -4.023 6.025 12.479 1.00 86.38 98 SER A C 1
ATOM 738 O O . SER A 1 98 ? -3.237 6.520 13.286 1.00 86.38 98 SER A O 1
ATOM 740 N N . VAL A 1 99 ? -4.945 6.729 11.841 1.00 81.69 99 VAL A N 1
ATOM 741 C CA . VAL A 1 99 ? -5.259 8.11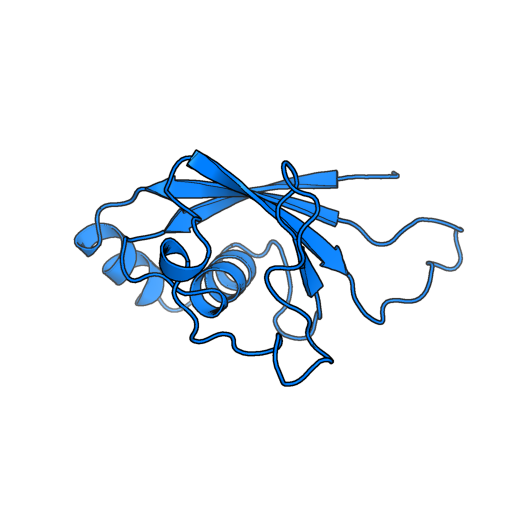6 12.184 1.00 81.69 99 VAL A CA 1
ATOM 742 C C . VAL A 1 99 ? -6.747 8.274 12.408 1.00 81.69 99 VAL A C 1
ATOM 744 O O . VAL A 1 99 ? -7.557 7.512 11.878 1.00 81.69 99 VAL A O 1
ATOM 747 N N . ASP A 1 100 ? -7.098 9.263 13.223 1.00 71.44 100 ASP A N 1
ATOM 748 C CA . ASP A 1 100 ? -8.483 9.683 13.358 1.00 71.44 100 ASP A CA 1
ATOM 749 C C . ASP A 1 100 ? -8.993 10.147 11.975 1.00 71.44 100 ASP A C 1
ATOM 751 O O . ASP A 1 100 ? -8.355 11.009 11.356 1.00 71.44 100 ASP A O 1
ATOM 755 N N . PRO A 1 101 ? -10.112 9.599 11.464 1.00 63.81 101 PRO A N 1
ATOM 756 C CA . PRO A 1 101 ? -10.695 10.014 10.191 1.00 63.81 101 PRO A CA 1
ATOM 757 C C . PRO A 1 101 ? -10.926 11.526 10.084 1.00 63.81 101 PRO A C 1
ATOM 759 O O . PRO A 1 101 ? -10.785 12.085 8.995 1.00 63.81 101 PRO A O 1
ATOM 762 N N . ALA A 1 102 ? -11.222 12.198 11.202 1.00 64.75 102 ALA A N 1
ATOM 763 C CA . ALA A 1 102 ? -11.400 13.647 11.241 1.00 64.75 102 ALA A CA 1
ATOM 764 C C . ALA A 1 102 ? -10.093 14.406 10.952 1.00 64.75 102 ALA A C 1
ATOM 766 O O . ALA A 1 102 ? -10.108 15.429 10.269 1.00 64.75 102 ALA A O 1
ATOM 767 N N . LEU A 1 103 ? -8.953 13.882 11.415 1.00 61.03 103 LEU A N 1
ATOM 768 C CA . LEU A 1 103 ? -7.628 14.441 11.129 1.00 61.03 103 LEU A CA 1
ATOM 769 C C . LEU A 1 103 ? -7.170 14.111 9.700 1.00 61.03 103 LEU A C 1
ATOM 771 O O . LEU A 1 103 ? -6.546 14.946 9.049 1.00 61.03 103 LEU A O 1
ATOM 775 N N . TRP A 1 104 ? -7.504 12.927 9.180 1.00 62.47 104 TRP A N 1
ATOM 776 C CA . TRP A 1 104 ? -7.123 12.515 7.823 1.00 62.47 104 TRP A CA 1
ATOM 777 C C . TRP A 1 104 ? -7.866 13.280 6.724 1.00 62.47 104 TRP A C 1
ATOM 779 O O . TRP A 1 104 ? -7.257 13.685 5.733 1.00 62.47 104 TRP A O 1
ATOM 789 N N . ALA A 1 105 ? -9.162 13.544 6.916 1.00 60.59 105 ALA A N 1
ATOM 790 C CA . ALA A 1 105 ? -9.946 14.352 5.984 1.00 60.59 105 ALA A CA 1
ATOM 791 C C . ALA A 1 105 ? -9.355 15.762 5.807 1.00 60.59 105 ALA A C 1
ATOM 793 O O . ALA A 1 105 ? -9.321 16.273 4.689 1.00 60.59 105 ALA A O 1
ATOM 794 N N . ALA A 1 106 ? -8.813 16.353 6.877 1.00 59.06 106 ALA A N 1
ATOM 795 C CA . ALA A 1 106 ? -8.129 17.643 6.812 1.00 59.06 106 ALA A CA 1
ATOM 796 C C . ALA A 1 106 ? -6.836 17.579 5.972 1.00 59.06 106 ALA A C 1
ATOM 798 O O . ALA A 1 106 ? -6.574 18.477 5.174 1.00 59.06 106 ALA A O 1
ATOM 799 N N . VAL A 1 107 ? -6.065 16.489 6.079 1.00 60.22 107 VAL A N 1
ATOM 800 C CA . VAL A 1 107 ? -4.844 16.275 5.277 1.00 60.22 107 VAL A CA 1
ATOM 801 C C . VAL A 1 107 ? -5.171 16.075 3.793 1.00 60.22 107 VAL A C 1
ATOM 803 O O . VAL A 1 107 ? -4.500 16.645 2.935 1.00 60.22 107 VAL A O 1
ATOM 806 N N . LEU A 1 108 ? -6.220 15.314 3.459 1.00 59.25 108 LEU A N 1
ATOM 807 C CA . LEU A 1 108 ? -6.597 15.066 2.061 1.00 59.25 108 LEU A CA 1
ATOM 808 C C . LEU A 1 108 ? -7.160 16.302 1.345 1.00 59.25 108 LEU A C 1
ATOM 810 O O . LEU A 1 108 ? -7.046 16.372 0.120 1.00 59.25 108 LEU A O 1
ATOM 814 N N . GLN A 1 109 ? -7.750 17.239 2.092 1.00 54.88 109 GLN A N 1
ATOM 815 C CA . GLN A 1 109 ? -8.378 18.461 1.578 1.00 54.88 109 GLN A CA 1
ATOM 816 C C . GLN A 1 109 ? -7.412 19.636 1.404 1.00 54.88 109 GLN A C 1
ATOM 818 O O . GLN A 1 109 ? -7.817 20.665 0.864 1.00 54.88 109 GLN A O 1
ATOM 823 N N . THR A 1 110 ? -6.157 19.518 1.845 1.00 45.81 110 THR A N 1
ATOM 824 C CA . THR A 1 110 ? -5.209 20.625 1.703 1.00 45.81 110 THR A CA 1
ATOM 825 C C . THR A 1 110 ? -4.582 20.558 0.304 1.00 45.81 110 THR A C 1
ATOM 827 O O . THR A 1 110 ? -3.895 19.576 0.009 1.00 45.81 110 THR A O 1
ATOM 830 N N . PRO A 1 111 ? -4.819 21.536 -0.594 1.00 40.69 111 PRO A N 1
ATOM 831 C CA . PRO A 1 111 ? -4.106 21.585 -1.864 1.00 40.69 111 PRO A CA 1
ATOM 832 C C . PRO A 1 111 ? -2.613 21.787 -1.579 1.00 40.69 111 PRO A C 1
ATOM 834 O O . PRO A 1 111 ? -2.253 22.500 -0.640 1.00 40.69 111 PRO A O 1
ATOM 837 N N . ALA A 1 112 ? -1.753 21.124 -2.356 1.00 49.84 112 ALA A N 1
ATOM 838 C CA . ALA A 1 112 ? -0.312 21.339 -2.265 1.00 49.84 112 ALA A CA 1
ATOM 839 C C . ALA A 1 112 ? -0.001 22.845 -2.435 1.00 49.84 112 ALA A C 1
ATOM 841 O O . ALA A 1 112 ? -0.671 23.484 -3.254 1.00 49.84 112 ALA A O 1
ATOM 842 N N . PRO A 1 113 ? 0.933 23.405 -1.640 1.00 48.59 113 PRO A N 1
ATOM 843 C CA . PRO A 1 113 ? 1.270 24.828 -1.673 1.00 48.59 113 PRO A CA 1
ATOM 844 C C . PRO A 1 113 ? 1.811 25.289 -3.030 1.00 48.59 113 PRO A C 1
ATOM 846 O O . PRO A 1 113 ? 2.429 24.463 -3.743 1.00 48.59 113 PRO A O 1
#

Secondary structure (DSSP, 8-state):
---EEEEEEEE-TT-BHHHHHHHHHHTTSS-TT--EEEE-TTT--EEE-TT-GGG--TTSBTGGGT--TT-EEEEEESS-PPPTTSPPPPEEEEEEEE--HHHHHHHHTS---

pLDDT: mean 84.76, std 13.3, range [40.69, 96.56]

Foldseek 3Di:
DQDAAEAEFEDEQQAWQLSRVVRCCLVVNDPPPWDWFKAQPVVRHTQADCPDPVRPDRNHGCVVVVHDQQGKIKIATDPDDQDPVRHGPHIYIYHYHYDDPVVVVVSVPDPDD

Radius of gyration: 14.21 Å; chains: 1; bounding box: 37×39×30 Å